Protein AF-G0P3F5-F1 (afdb_monomer_lite)

Sequence (155 aa):
MFDFDNFETVLTSEFRNFATQIARGSLENYFDDDFDQVAGYKGWLLVLLLKEDAGGAYIVPTFYRPLSSYYKILNVRILINPVNHLNPENERFKYADRFNFKMEYCIKGKKMYLSELLDEKNGWLNVRHVSEHFTNSEFLGHLGSSEIKMWAILF

Organism: Caenorhabditis brenneri (NCBI:txid135651)

Foldseek 3Di:
DPPPDPPFAKDKDKDKPCVVVCVVFKDKDAFADCSRDFSRDGQKMWMWGWDADPVGIKTKTKIDDRPDPPDAWDKKKKWKDKAFPVDRVRPPFTDIDIDTDGPPDIDITDIGHPVQCVPVVNRQWPADPPPDDDDPVCVVVDPGITIIMIMITMD

Structure (mmCIF, N/CA/C/O backbone):
data_AF-G0P3F5-F1
#
_entry.id   AF-G0P3F5-F1
#
loop_
_atom_site.group_PDB
_atom_site.id
_atom_site.type_symbol
_atom_site.label_atom_id
_atom_site.label_alt_id
_atom_site.label_comp_id
_atom_site.label_asym_id
_atom_site.label_entity_id
_atom_site.label_seq_id
_atom_site.pdbx_PDB_ins_code
_atom_site.Cartn_x
_atom_site.Cartn_y
_atom_site.Cartn_z
_atom_site.occupancy
_atom_site.B_iso_or_equiv
_atom_site.auth_seq_id
_atom_site.auth_comp_id
_atom_site.auth_asym_id
_atom_site.auth_atom_id
_atom_site.pdbx_PDB_model_num
ATOM 1 N N . MET A 1 1 ? 18.345 -0.438 -30.274 1.00 34.50 1 MET A N 1
ATOM 2 C CA . MET A 1 1 ? 17.135 0.355 -29.989 1.00 34.50 1 MET A CA 1
ATOM 3 C C . MET A 1 1 ? 16.251 -0.572 -29.184 1.00 34.50 1 MET A C 1
ATOM 5 O O . MET A 1 1 ? 15.916 -1.617 -29.717 1.00 34.50 1 MET A O 1
ATOM 9 N N . PHE A 1 2 ? 16.051 -0.318 -27.889 1.00 35.03 2 PHE A N 1
ATOM 10 C CA . PHE A 1 2 ? 15.095 -1.120 -27.123 1.00 35.03 2 PHE A CA 1
ATOM 11 C C . PHE A 1 2 ? 13.706 -0.732 -27.628 1.00 35.03 2 PHE A C 1
ATOM 13 O O . PHE A 1 2 ? 13.374 0.455 -27.592 1.00 35.03 2 PHE A O 1
ATOM 20 N N . ASP A 1 3 ? 12.971 -1.698 -28.176 1.00 31.39 3 ASP A N 1
ATOM 21 C CA . ASP A 1 3 ? 11.538 -1.558 -28.422 1.00 31.39 3 ASP A CA 1
ATOM 22 C C . ASP A 1 3 ? 10.884 -1.338 -27.059 1.00 31.39 3 ASP A C 1
ATOM 24 O O . ASP A 1 3 ? 10.780 -2.250 -26.240 1.00 31.39 3 ASP A O 1
ATOM 28 N N . PHE A 1 4 ? 10.528 -0.088 -26.774 1.00 40.50 4 PHE A N 1
ATOM 29 C CA . PHE A 1 4 ? 9.623 0.241 -25.683 1.00 40.50 4 PHE A CA 1
ATOM 30 C C . PHE A 1 4 ? 8.203 0.012 -26.198 1.00 40.50 4 PHE A C 1
ATOM 32 O O . PHE A 1 4 ? 7.439 0.962 -26.372 1.00 40.50 4 PHE A O 1
ATOM 39 N N . ASP A 1 5 ? 7.863 -1.244 -26.488 1.00 42.66 5 ASP A N 1
ATOM 40 C CA . ASP A 1 5 ? 6.460 -1.635 -26.510 1.00 42.66 5 ASP A CA 1
ATOM 41 C C . ASP A 1 5 ? 5.865 -1.245 -25.149 1.00 42.66 5 ASP A C 1
ATOM 43 O O . ASP A 1 5 ? 6.520 -1.374 -24.112 1.00 42.66 5 ASP A O 1
ATOM 47 N N . ASN A 1 6 ? 4.660 -0.675 -25.143 1.00 46.56 6 ASN A N 1
ATOM 48 C CA . ASN A 1 6 ? 3.945 -0.319 -23.916 1.00 46.56 6 ASN A CA 1
ATOM 49 C C . ASN A 1 6 ? 3.706 -1.594 -23.085 1.00 46.56 6 ASN A C 1
ATOM 51 O O . ASN A 1 6 ? 2.686 -2.262 -23.249 1.00 46.56 6 ASN A O 1
ATOM 55 N N . PHE A 1 7 ? 4.640 -1.945 -22.203 1.00 55.50 7 PHE A N 1
ATOM 56 C CA . PHE A 1 7 ? 4.475 -3.035 -21.250 1.00 55.50 7 PHE A CA 1
ATOM 57 C C . PHE A 1 7 ? 3.622 -2.533 -20.090 1.00 55.50 7 PHE A C 1
ATOM 59 O O . PHE A 1 7 ? 4.146 -2.114 -19.059 1.00 55.50 7 PHE A O 1
ATOM 66 N N . GLU A 1 8 ? 2.301 -2.563 -20.265 1.00 63.41 8 GLU A N 1
ATOM 67 C CA . GLU A 1 8 ? 1.382 -2.454 -19.136 1.00 63.41 8 GLU A CA 1
ATOM 68 C C . GLU A 1 8 ? 1.653 -3.635 -18.200 1.00 63.41 8 GLU A C 1
ATOM 70 O O . GLU A 1 8 ? 1.320 -4.782 -18.497 1.00 63.41 8 GLU A O 1
ATOM 75 N N . THR A 1 9 ? 2.324 -3.351 -17.086 1.00 71.25 9 THR A N 1
ATOM 76 C CA . THR A 1 9 ? 2.631 -4.354 -16.067 1.00 71.25 9 THR A CA 1
ATOM 77 C C . THR A 1 9 ? 1.733 -4.109 -14.876 1.00 71.25 9 THR A C 1
ATOM 79 O O . THR A 1 9 ? 1.681 -3.000 -14.340 1.00 71.25 9 THR A O 1
ATOM 82 N N . VAL A 1 10 ? 1.034 -5.155 -14.456 1.00 76.94 10 VAL A N 1
ATOM 83 C CA . VAL A 1 10 ? 0.133 -5.119 -13.313 1.00 76.94 10 VAL A CA 1
ATOM 84 C C . VAL A 1 10 ? 0.770 -5.900 -12.176 1.00 76.94 10 VAL A C 1
ATOM 86 O O . VAL A 1 10 ? 0.881 -7.118 -12.245 1.00 76.94 10 VAL A O 1
ATOM 89 N N . LEU A 1 11 ? 1.156 -5.196 -11.116 1.00 81.62 11 LEU A N 1
ATOM 90 C CA . LEU A 1 11 ? 1.700 -5.795 -9.905 1.00 81.62 11 LEU A CA 1
ATOM 91 C C . LEU A 1 11 ? 0.625 -5.860 -8.831 1.00 81.62 11 LEU A C 1
ATOM 93 O O . LEU A 1 11 ? 0.019 -4.843 -8.481 1.00 81.62 11 LEU A O 1
ATOM 97 N N . THR A 1 12 ? 0.395 -7.052 -8.288 1.00 82.06 12 THR A N 1
ATOM 98 C CA . THR A 1 12 ? -0.627 -7.279 -7.263 1.00 82.06 12 THR A CA 1
ATOM 99 C C . THR A 1 12 ? -0.008 -7.681 -5.941 1.00 82.06 12 THR A C 1
ATOM 101 O O . THR A 1 12 ? 0.774 -8.623 -5.883 1.00 82.06 12 THR A O 1
ATOM 104 N N . SER A 1 13 ? -0.413 -7.013 -4.866 1.00 84.62 13 SER A N 1
ATOM 105 C CA . SER A 1 13 ? -0.007 -7.356 -3.504 1.00 84.62 13 SER A CA 1
ATOM 106 C C . SER A 1 13 ? -1.226 -7.667 -2.650 1.00 84.62 13 SER A C 1
ATOM 108 O O . SER A 1 13 ? -2.185 -6.895 -2.647 1.00 84.62 13 SER A O 1
ATOM 110 N N . GLU A 1 14 ? -1.164 -8.753 -1.884 1.00 85.50 14 GLU A N 1
ATOM 111 C CA . GLU A 1 14 ? -2.163 -9.125 -0.880 1.00 85.50 14 GLU A CA 1
ATOM 112 C C . GLU A 1 14 ? -1.500 -9.180 0.501 1.00 85.50 14 GLU A C 1
ATOM 114 O O . GLU A 1 14 ? -0.578 -9.959 0.728 1.00 85.50 14 GLU A O 1
ATOM 119 N N . PHE A 1 15 ? -1.977 -8.361 1.439 1.00 85.00 15 PHE A N 1
ATOM 120 C CA . PHE A 1 15 ? -1.482 -8.352 2.816 1.00 85.00 15 PHE A CA 1
ATOM 121 C C . PHE A 1 15 ? -2.442 -9.124 3.713 1.00 85.00 15 PHE A C 1
ATOM 123 O O . PHE A 1 15 ? -3.473 -8.594 4.129 1.00 85.00 15 PHE A O 1
ATOM 130 N N . ARG A 1 16 ? -2.109 -10.384 4.003 1.00 83.25 16 ARG A N 1
ATOM 131 C CA . ARG A 1 16 ? -2.885 -11.243 4.912 1.00 83.25 16 ARG A CA 1
ATOM 132 C C . ARG A 1 16 ? -2.696 -10.827 6.362 1.00 83.25 16 ARG A C 1
ATOM 134 O O . ARG A 1 16 ? -1.631 -10.345 6.729 1.00 83.25 16 ARG A O 1
ATOM 141 N N . ASN A 1 17 ? -3.688 -11.075 7.215 1.00 82.50 17 ASN A N 1
ATOM 142 C CA . ASN A 1 17 ? -3.650 -10.691 8.634 1.00 82.50 17 ASN A CA 1
ATOM 143 C C . ASN A 1 17 ? -3.281 -9.208 8.817 1.00 82.50 17 ASN A C 1
ATOM 145 O O . ASN A 1 17 ? -2.538 -8.863 9.739 1.00 82.50 17 ASN A O 1
ATOM 149 N N . PHE A 1 18 ? -3.761 -8.346 7.909 1.00 85.12 18 PHE A N 1
ATOM 150 C CA . PHE A 1 18 ? -3.331 -6.952 7.797 1.00 85.12 18 PHE A CA 1
ATOM 151 C C . PHE A 1 18 ? -3.353 -6.228 9.148 1.00 85.12 18 PHE A C 1
ATOM 153 O O . PHE A 1 18 ? -2.341 -5.651 9.538 1.00 85.12 18 PHE A O 1
ATOM 160 N N . ALA A 1 19 ? -4.462 -6.332 9.889 1.00 80.94 19 ALA A N 1
ATOM 161 C CA . ALA A 1 19 ? -4.645 -5.680 11.186 1.00 80.94 19 ALA A CA 1
ATOM 162 C C . ALA A 1 19 ? -3.544 -6.042 12.200 1.00 80.94 19 ALA A C 1
ATOM 164 O O . ALA A 1 19 ? -3.011 -5.172 12.885 1.00 80.94 19 ALA A O 1
ATOM 165 N N . THR A 1 20 ? -3.161 -7.318 12.267 1.00 82.31 20 THR A N 1
ATOM 166 C CA . THR A 1 20 ? -2.111 -7.796 13.175 1.00 82.31 20 THR A CA 1
ATOM 167 C C . THR A 1 20 ? -0.721 -7.418 12.684 1.00 82.31 20 THR A C 1
ATOM 169 O O . THR A 1 20 ? 0.144 -7.067 13.486 1.00 82.31 20 THR A O 1
ATOM 172 N N . GLN A 1 21 ? -0.474 -7.509 11.376 1.00 83.94 21 GLN A N 1
ATOM 173 C CA . GLN A 1 21 ? 0.861 -7.261 10.849 1.00 83.94 21 GLN A CA 1
ATOM 174 C C . GLN A 1 21 ? 1.200 -5.764 10.830 1.00 83.94 21 GLN A C 1
ATOM 176 O O . GLN A 1 21 ? 2.317 -5.404 11.194 1.00 83.94 21 GLN A O 1
ATOM 181 N N . ILE A 1 22 ? 0.261 -4.882 10.458 1.00 87.56 22 ILE A N 1
ATOM 182 C CA . ILE A 1 22 ? 0.536 -3.439 10.345 1.00 87.56 22 ILE A CA 1
ATOM 183 C C . ILE A 1 22 ? 0.902 -2.810 11.695 1.00 87.56 22 ILE A C 1
ATOM 185 O O . ILE A 1 22 ? 1.673 -1.855 11.738 1.00 87.56 22 ILE A O 1
ATOM 189 N N . ALA A 1 23 ? 0.442 -3.400 12.804 1.00 83.88 23 ALA A N 1
ATOM 190 C CA . ALA A 1 23 ? 0.825 -3.009 14.161 1.00 83.88 23 ALA A CA 1
ATOM 191 C C . ALA A 1 23 ? 2.341 -3.129 14.433 1.00 83.88 23 ALA A C 1
ATOM 193 O O . ALA A 1 23 ? 2.838 -2.546 15.392 1.00 83.88 23 ALA A O 1
ATOM 194 N N . ARG A 1 24 ? 3.092 -3.853 13.590 1.00 84.81 24 ARG A N 1
ATOM 195 C CA . ARG A 1 24 ? 4.559 -3.966 13.664 1.00 84.81 24 ARG A CA 1
ATOM 196 C C . ARG A 1 24 ? 5.298 -2.793 13.005 1.00 84.81 24 ARG A C 1
ATOM 198 O O . ARG A 1 24 ? 6.522 -2.758 13.055 1.00 84.81 24 ARG A O 1
ATOM 205 N N . GLY A 1 25 ? 4.578 -1.838 12.412 1.00 86.94 25 GLY A N 1
ATOM 206 C CA . GLY A 1 25 ? 5.119 -0.576 11.896 1.00 86.94 25 GLY A CA 1
ATOM 207 C C . GLY A 1 25 ? 5.194 -0.486 10.370 1.00 86.94 25 GLY A C 1
ATOM 208 O O . GLY A 1 25 ? 4.926 0.575 9.808 1.00 86.94 25 GLY A O 1
ATOM 209 N N . SER A 1 26 ? 5.499 -1.576 9.670 1.00 89.94 26 SER A N 1
ATOM 210 C CA . SER A 1 26 ? 5.460 -1.608 8.205 1.00 89.94 26 SER A CA 1
ATOM 211 C C . SER A 1 26 ? 5.049 -2.973 7.671 1.00 89.94 26 SER A C 1
ATOM 213 O O . SER A 1 26 ? 5.230 -3.994 8.333 1.00 89.94 26 SER A O 1
ATOM 215 N N . LEU A 1 27 ? 4.491 -2.973 6.460 1.00 90.81 27 LEU A N 1
ATOM 216 C CA . LEU A 1 27 ? 4.307 -4.166 5.638 1.00 90.81 27 LEU A CA 1
ATOM 217 C C . LEU A 1 27 ? 4.991 -3.968 4.305 1.00 90.81 27 LEU A C 1
ATOM 219 O O . LEU A 1 27 ? 4.908 -2.888 3.729 1.00 90.81 27 LEU A O 1
ATOM 223 N N . GLU A 1 28 ? 5.632 -5.014 3.811 1.00 91.38 28 GLU A N 1
ATOM 224 C CA . GLU A 1 28 ? 6.492 -4.948 2.637 1.00 91.38 28 GLU A CA 1
ATOM 225 C C . GLU A 1 28 ? 6.154 -6.105 1.708 1.00 91.38 28 GLU A C 1
ATOM 227 O O . GLU A 1 28 ? 5.898 -7.218 2.169 1.00 91.38 28 GLU A O 1
ATOM 232 N N . ASN A 1 29 ? 6.135 -5.834 0.407 1.00 89.88 29 ASN A N 1
ATOM 233 C CA . ASN A 1 29 ? 6.052 -6.861 -0.616 1.00 89.88 29 ASN A CA 1
ATOM 234 C C . ASN A 1 29 ? 7.048 -6.564 -1.736 1.00 89.88 29 ASN A C 1
ATOM 236 O O . ASN A 1 29 ? 7.069 -5.451 -2.272 1.00 89.88 29 ASN A O 1
ATOM 240 N N . TYR A 1 30 ? 7.855 -7.569 -2.066 1.00 88.88 30 TYR A N 1
ATOM 241 C CA . TYR A 1 30 ? 8.885 -7.502 -3.094 1.00 88.88 30 TYR A CA 1
ATOM 242 C C . TYR A 1 30 ? 8.387 -8.154 -4.383 1.00 88.88 30 TYR A C 1
ATOM 244 O O . TYR A 1 30 ? 7.744 -9.199 -4.353 1.00 88.88 30 TYR A O 1
ATOM 252 N N . PHE A 1 31 ? 8.713 -7.521 -5.502 1.00 86.25 31 PHE A N 1
ATOM 253 C CA . PHE A 1 31 ? 8.362 -7.905 -6.863 1.00 86.25 31 PHE A CA 1
ATOM 254 C C . PHE A 1 31 ? 9.664 -8.179 -7.624 1.00 86.25 31 PHE A C 1
ATOM 256 O O . PHE A 1 31 ? 10.203 -7.321 -8.341 1.00 86.25 31 PHE A O 1
ATOM 263 N N . ASP A 1 32 ? 10.206 -9.370 -7.379 1.00 84.75 32 ASP A N 1
ATOM 264 C CA . ASP A 1 32 ? 11.540 -9.785 -7.830 1.00 84.75 32 ASP A CA 1
ATOM 265 C C . ASP A 1 32 ? 11.495 -10.877 -8.910 1.00 84.75 32 ASP A C 1
ATOM 267 O O . ASP A 1 32 ? 12.533 -11.215 -9.489 1.00 84.75 32 ASP A O 1
ATOM 271 N N . ASP A 1 33 ? 10.302 -11.392 -9.212 1.00 81.31 33 ASP A N 1
ATOM 272 C CA . ASP A 1 33 ? 10.092 -12.422 -10.220 1.00 81.31 33 ASP A CA 1
ATOM 273 C C . ASP A 1 33 ? 10.134 -11.851 -11.640 1.00 81.31 33 ASP A C 1
ATOM 275 O O . ASP A 1 33 ? 9.825 -10.685 -11.899 1.00 81.31 33 ASP A O 1
ATOM 279 N N . ASP A 1 34 ? 10.494 -12.700 -12.605 1.00 73.75 34 ASP A N 1
ATOM 280 C CA . ASP A 1 34 ? 10.609 -12.282 -14.004 1.00 73.75 34 ASP A CA 1
ATOM 281 C C . ASP A 1 34 ? 9.248 -11.885 -14.619 1.00 73.75 34 ASP A C 1
ATOM 283 O O . ASP A 1 34 ? 9.225 -11.162 -15.615 1.00 73.75 34 ASP A O 1
ATOM 287 N N . PHE A 1 35 ? 8.127 -12.307 -14.024 1.00 75.00 35 PHE A N 1
ATOM 288 C CA . PHE A 1 35 ? 6.771 -11.906 -14.424 1.00 75.00 35 PHE A CA 1
ATOM 289 C C . PHE A 1 35 ? 6.329 -10.562 -13.824 1.00 75.00 35 PHE A C 1
ATOM 291 O O . PHE A 1 35 ? 5.416 -9.936 -14.354 1.00 75.00 35 PHE A O 1
ATOM 298 N N . ASP A 1 36 ? 7.011 -10.092 -12.779 1.00 73.19 36 ASP A N 1
ATOM 299 C CA . ASP A 1 36 ? 6.711 -8.846 -12.066 1.00 73.19 36 ASP A CA 1
ATOM 300 C C . ASP A 1 36 ? 7.586 -7.675 -12.551 1.00 73.19 36 ASP A C 1
ATOM 302 O O . ASP A 1 36 ? 7.819 -6.675 -11.860 1.00 73.19 36 ASP A O 1
ATOM 306 N N . GLN A 1 37 ? 8.125 -7.802 -13.762 1.00 74.94 37 GLN A N 1
ATOM 307 C CA . GLN A 1 37 ? 9.030 -6.815 -14.320 1.00 74.94 37 GLN A CA 1
ATOM 308 C C . GLN A 1 37 ? 8.281 -5.615 -14.876 1.00 74.94 37 GLN A C 1
ATOM 310 O O . GLN A 1 37 ? 7.517 -5.731 -15.825 1.00 74.94 37 GLN A O 1
ATOM 315 N N . VAL A 1 38 ? 8.609 -4.429 -14.379 1.00 74.00 38 VAL A N 1
ATOM 316 C CA . VAL A 1 38 ? 8.083 -3.166 -14.903 1.00 74.00 38 VAL A CA 1
ATOM 317 C C . VAL A 1 38 ? 9.137 -2.532 -15.787 1.00 74.00 38 VAL A C 1
ATOM 319 O O . VAL A 1 38 ? 10.259 -2.289 -15.336 1.00 74.00 38 VAL A O 1
ATOM 322 N N . ALA A 1 39 ? 8.778 -2.258 -17.042 1.00 71.62 39 ALA A N 1
ATOM 323 C CA . ALA A 1 39 ? 9.703 -1.759 -18.061 1.00 71.62 39 ALA A CA 1
ATOM 324 C C . ALA A 1 39 ? 10.971 -2.636 -18.208 1.00 71.62 39 ALA A C 1
ATOM 326 O O . ALA A 1 39 ? 12.060 -2.122 -18.459 1.00 71.62 39 ALA A O 1
ATOM 327 N N . GLY A 1 40 ? 10.835 -3.957 -18.022 1.00 73.44 40 GLY A N 1
ATOM 328 C CA . GLY A 1 40 ? 11.951 -4.912 -18.083 1.00 73.44 40 GLY A CA 1
ATOM 329 C C . GLY A 1 40 ? 12.861 -4.913 -16.849 1.00 73.44 40 GLY A C 1
ATOM 330 O O . GLY A 1 40 ? 14.000 -5.375 -16.921 1.00 73.44 40 GLY A O 1
ATOM 331 N N . TYR A 1 41 ? 12.391 -4.368 -15.722 1.00 76.44 41 TYR A N 1
ATOM 332 C CA . TYR A 1 41 ? 13.135 -4.337 -14.465 1.00 76.44 41 TYR A CA 1
ATOM 333 C C . TYR A 1 41 ? 12.383 -5.065 -13.356 1.00 76.44 41 TYR A C 1
ATOM 335 O O . TYR A 1 41 ? 11.227 -4.7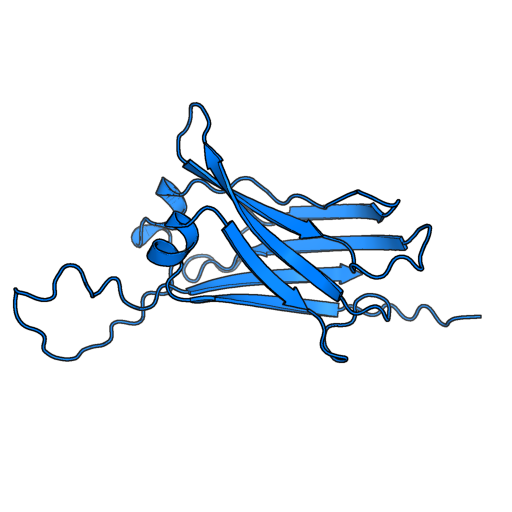50 -13.089 1.00 76.44 41 TYR A O 1
ATOM 343 N N . LYS A 1 42 ? 13.078 -5.971 -12.665 1.00 80.69 42 LYS A N 1
ATOM 344 C CA . LYS A 1 42 ? 12.67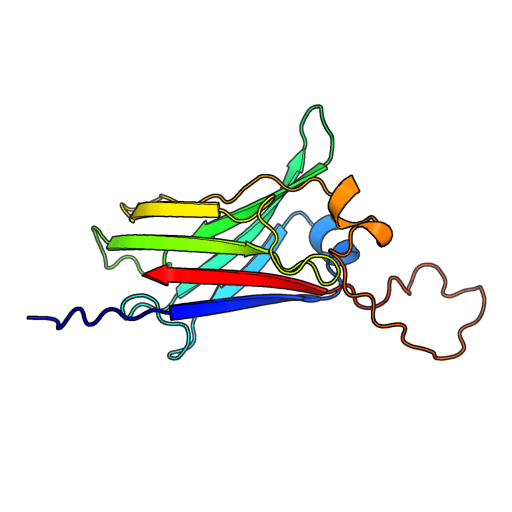6 -6.588 -11.389 1.00 80.69 42 LYS A CA 1
ATOM 345 C C . LYS A 1 42 ? 13.303 -5.865 -10.201 1.00 80.69 42 LYS A C 1
ATOM 347 O O . LYS A 1 42 ? 14.249 -5.096 -10.395 1.00 80.69 42 LYS A O 1
ATOM 352 N N . GLY A 1 43 ? 12.837 -6.139 -8.986 1.00 81.94 43 GLY A N 1
ATOM 353 C CA . GLY A 1 43 ? 13.380 -5.529 -7.769 1.00 81.94 43 GLY A CA 1
ATOM 354 C C . GLY A 1 43 ? 12.419 -4.580 -7.060 1.00 81.94 43 GLY A C 1
ATOM 355 O O . GLY A 1 43 ? 12.858 -3.863 -6.159 1.00 81.94 43 GLY A O 1
ATOM 356 N N . TRP A 1 44 ? 11.179 -4.440 -7.541 1.00 82.94 44 TRP A N 1
ATOM 357 C CA . TRP A 1 44 ? 10.278 -3.390 -7.068 1.00 82.94 44 TRP A CA 1
ATOM 358 C C . TRP A 1 44 ? 9.752 -3.713 -5.679 1.00 82.94 44 TRP A C 1
ATOM 360 O O . TRP A 1 44 ? 9.544 -4.868 -5.331 1.00 82.94 44 TRP A O 1
ATOM 370 N N . LEU A 1 45 ? 9.514 -2.679 -4.880 1.00 87.94 45 LEU A N 1
ATOM 371 C CA . LEU A 1 45 ? 9.112 -2.853 -3.491 1.00 87.94 45 LEU A CA 1
ATOM 372 C C . LEU A 1 45 ? 7.909 -1.967 -3.184 1.00 87.94 45 LEU A C 1
ATOM 374 O O . LEU A 1 45 ? 7.974 -0.744 -3.310 1.00 87.94 45 LEU A O 1
ATOM 378 N N . LEU A 1 46 ? 6.817 -2.582 -2.740 1.00 89.00 46 LEU A N 1
ATOM 379 C CA . LEU A 1 46 ? 5.664 -1.884 -2.188 1.00 89.00 46 LEU A CA 1
ATOM 380 C C . LEU A 1 46 ? 5.697 -1.966 -0.666 1.00 89.00 46 LEU A C 1
ATOM 382 O O . LEU A 1 46 ? 5.671 -3.052 -0.097 1.00 89.00 46 LEU A O 1
ATOM 386 N N . VAL A 1 47 ? 5.692 -0.807 -0.015 1.00 91.56 47 VAL A N 1
ATOM 387 C CA . VAL A 1 47 ? 5.671 -0.691 1.442 1.00 91.56 47 VAL A CA 1
ATOM 388 C C . VAL A 1 47 ? 4.414 0.032 1.899 1.00 91.56 47 VAL A C 1
ATOM 390 O O . VAL A 1 47 ? 4.101 1.125 1.428 1.00 91.56 47 VAL A O 1
ATOM 393 N N . LEU A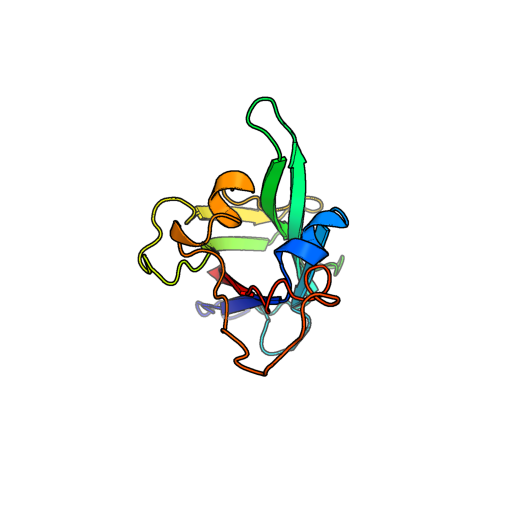 1 48 ? 3.717 -0.538 2.873 1.00 92.62 48 LEU A N 1
ATOM 394 C CA . LEU A 1 48 ? 2.736 0.156 3.694 1.00 92.62 48 LEU A CA 1
ATOM 395 C C . LEU A 1 48 ? 3.417 0.595 4.987 1.00 92.62 48 LEU A C 1
ATOM 397 O O . LEU A 1 48 ? 3.679 -0.224 5.861 1.00 92.62 48 LEU A O 1
ATOM 401 N N . LEU A 1 49 ? 3.713 1.888 5.109 1.00 91.12 49 LEU A N 1
ATOM 402 C CA . LEU A 1 49 ? 4.302 2.455 6.324 1.00 91.12 49 LEU A CA 1
ATOM 403 C C . LEU A 1 49 ? 3.203 2.948 7.265 1.00 91.12 49 LEU A C 1
ATOM 405 O O . LEU A 1 49 ? 2.443 3.837 6.870 1.00 91.12 49 LEU A O 1
ATOM 409 N N . LEU A 1 50 ? 3.165 2.430 8.495 1.00 92.88 50 LEU A N 1
ATOM 410 C CA . LEU A 1 50 ? 2.344 2.976 9.572 1.00 92.88 50 LEU A CA 1
ATOM 411 C C . LEU A 1 50 ? 2.925 4.313 10.032 1.00 92.88 50 LEU A C 1
ATOM 413 O O . LEU A 1 50 ? 4.121 4.442 10.298 1.00 92.88 50 LEU A O 1
ATOM 417 N N . LYS A 1 51 ? 2.070 5.326 10.102 1.00 94.56 51 LYS A N 1
ATOM 418 C CA . LYS A 1 51 ? 2.404 6.681 10.539 1.00 94.56 51 LYS A CA 1
ATOM 419 C C . LYS A 1 51 ? 1.261 7.246 11.363 1.00 94.56 51 LYS A C 1
ATOM 421 O O . LYS A 1 51 ? 0.148 6.731 11.322 1.00 94.56 51 LYS A O 1
ATOM 426 N N . GLU A 1 52 ? 1.529 8.342 12.056 1.00 95.62 52 GLU A N 1
ATOM 427 C CA . GLU A 1 52 ? 0.538 9.047 12.863 1.00 95.62 52 GLU A CA 1
ATOM 428 C C . GLU A 1 52 ? 0.549 10.542 12.543 1.00 95.62 52 GLU A C 1
ATOM 430 O O . GLU A 1 52 ? 1.575 11.117 12.167 1.00 95.62 52 GLU A O 1
ATOM 435 N N . ASP A 1 53 ? -0.621 11.165 12.636 1.00 95.69 53 ASP A N 1
ATOM 436 C CA . ASP A 1 53 ? -0.795 12.614 12.647 1.00 95.69 53 ASP A CA 1
ATOM 437 C C . ASP A 1 53 ? -1.966 13.005 13.563 1.00 95.69 53 ASP A C 1
ATOM 439 O O . ASP A 1 53 ? -2.500 12.175 14.296 1.00 95.69 53 ASP A O 1
ATOM 443 N N . ALA A 1 54 ? -2.382 14.274 13.526 1.00 94.38 54 ALA A N 1
ATOM 444 C CA . ALA A 1 54 ? -3.489 14.775 14.343 1.00 94.38 54 ALA A CA 1
ATOM 445 C C . ALA A 1 54 ? -4.842 14.070 14.088 1.00 94.38 54 ALA A C 1
ATOM 447 O O . ALA A 1 54 ? -5.725 14.142 14.936 1.00 94.38 54 ALA A O 1
ATOM 448 N N . GLY A 1 55 ? -5.018 13.406 12.940 1.00 91.19 55 GLY A N 1
ATOM 449 C CA . GLY A 1 55 ? -6.201 12.612 12.597 1.00 91.19 55 GLY A CA 1
ATOM 450 C C . GLY A 1 55 ? -6.114 11.140 13.018 1.00 91.19 55 GLY A C 1
ATOM 451 O O . GLY A 1 55 ? -7.079 10.404 12.825 1.00 91.19 55 GLY A O 1
ATOM 452 N N . GLY A 1 56 ? -4.986 10.708 13.590 1.00 94.19 56 GLY A N 1
ATOM 453 C CA . GLY A 1 56 ? -4.751 9.348 14.072 1.00 94.19 56 GLY A CA 1
ATOM 454 C C . GLY A 1 56 ? -3.767 8.550 13.214 1.00 94.19 56 GLY A C 1
ATOM 455 O O . GLY A 1 56 ? -3.020 9.097 12.400 1.00 94.19 56 GLY A O 1
ATOM 456 N N . ALA A 1 57 ? -3.755 7.232 13.420 1.00 95.25 57 ALA A N 1
ATOM 457 C CA . ALA A 1 57 ? -2.874 6.315 12.708 1.00 95.25 57 ALA A CA 1
ATOM 458 C C . ALA A 1 57 ? -3.346 6.069 11.265 1.00 95.25 57 ALA A C 1
ATOM 460 O O . ALA A 1 57 ? -4.535 5.868 11.000 1.00 95.25 57 ALA A O 1
ATOM 461 N N . TYR A 1 58 ? -2.411 6.058 10.320 1.00 94.94 58 TYR A N 1
ATOM 462 C CA . TYR A 1 58 ? -2.674 5.873 8.897 1.00 94.94 58 TYR A CA 1
ATOM 463 C C . TYR A 1 58 ? -1.545 5.117 8.200 1.00 94.94 58 TYR A C 1
ATOM 465 O O . TYR A 1 58 ? -0.417 5.051 8.687 1.00 94.94 58 TYR A O 1
ATOM 473 N N . ILE A 1 59 ? -1.845 4.599 7.011 1.00 94.56 59 ILE A N 1
ATOM 474 C CA . ILE A 1 59 ? -0.857 4.057 6.082 1.00 94.56 59 ILE A CA 1
ATOM 475 C C . ILE A 1 59 ? -0.736 4.932 4.836 1.00 94.56 59 ILE A C 1
ATOM 477 O O . ILE A 1 59 ? -1.672 5.632 4.438 1.00 94.56 59 ILE A O 1
ATOM 481 N N . VAL A 1 60 ? 0.436 4.882 4.209 1.00 91.69 60 VAL A N 1
ATOM 482 C CA . VAL A 1 60 ? 0.668 5.432 2.869 1.00 91.69 60 VAL A CA 1
ATOM 483 C C . VAL A 1 60 ? 1.331 4.347 2.031 1.00 91.69 60 VAL A C 1
ATOM 485 O O . VAL A 1 60 ? 2.491 4.019 2.311 1.00 91.69 60 VAL A O 1
ATOM 488 N N . PRO A 1 61 ? 0.642 3.802 1.012 1.00 90.69 61 PRO A N 1
ATOM 489 C CA . PRO A 1 61 ? 1.276 2.917 0.050 1.00 90.69 61 PRO A CA 1
ATOM 490 C C . PRO A 1 61 ? 2.452 3.635 -0.598 1.00 90.69 61 PRO A C 1
ATOM 492 O O . PRO A 1 61 ? 2.295 4.727 -1.140 1.00 90.69 61 PRO A O 1
ATOM 495 N N . THR A 1 62 ? 3.641 3.062 -0.488 1.00 88.31 62 THR A N 1
ATOM 496 C CA . THR A 1 62 ? 4.878 3.662 -0.973 1.00 88.31 62 THR A CA 1
ATOM 497 C C . THR A 1 62 ? 5.576 2.676 -1.893 1.00 88.31 62 THR A C 1
ATOM 499 O O . THR A 1 62 ? 5.965 1.596 -1.462 1.00 88.31 62 THR A O 1
ATOM 502 N N . PHE A 1 63 ? 5.717 3.040 -3.161 1.00 85.88 63 PHE A N 1
ATOM 503 C CA . PHE A 1 63 ? 6.353 2.222 -4.180 1.00 85.88 63 PHE A CA 1
ATOM 504 C C . PHE A 1 63 ? 7.795 2.687 -4.385 1.00 85.88 63 PHE A C 1
ATOM 506 O O . PHE A 1 63 ? 8.058 3.843 -4.739 1.00 85.88 63 PHE A O 1
ATOM 513 N N . TYR A 1 64 ? 8.735 1.794 -4.126 1.00 82.75 64 TYR A N 1
ATOM 514 C CA . TYR A 1 64 ? 10.161 2.020 -4.270 1.00 82.75 64 TYR A CA 1
ATOM 515 C C . TYR A 1 64 ? 10.658 1.411 -5.575 1.00 82.75 64 TYR A C 1
ATOM 517 O O . TYR A 1 64 ? 10.211 0.346 -6.003 1.00 82.75 64 TYR A O 1
ATOM 525 N N . ARG A 1 65 ? 11.605 2.117 -6.196 1.00 73.75 65 ARG A N 1
ATOM 526 C CA . ARG A 1 65 ? 12.308 1.666 -7.399 1.00 73.75 65 ARG A CA 1
ATOM 527 C C . ARG A 1 65 ? 13.035 0.339 -7.151 1.00 73.75 65 ARG A C 1
ATOM 529 O O . ARG A 1 65 ? 13.386 0.063 -6.001 1.00 73.75 65 ARG A O 1
ATOM 536 N N . PRO A 1 66 ? 13.395 -0.394 -8.216 1.00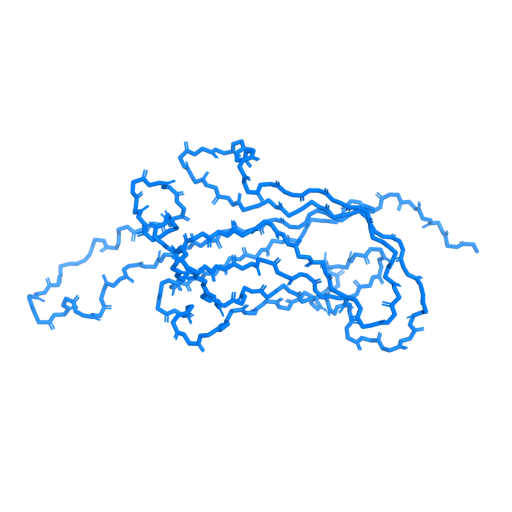 71.19 66 PRO A N 1
ATOM 537 C CA . PRO A 1 66 ? 14.197 -1.586 -8.068 1.00 71.19 66 PRO A CA 1
ATOM 538 C C . PRO A 1 66 ? 15.544 -1.272 -7.417 1.00 71.19 66 PRO A C 1
ATOM 540 O O . PRO A 1 66 ? 16.233 -0.328 -7.818 1.00 71.19 66 PRO A O 1
ATOM 543 N N . LEU A 1 67 ? 15.909 -2.059 -6.396 1.00 66.25 67 LEU A N 1
ATOM 544 C CA . LEU A 1 67 ? 17.114 -1.863 -5.566 1.00 66.25 67 LEU A CA 1
ATOM 545 C C . LEU A 1 67 ? 18.430 -1.930 -6.362 1.00 66.25 67 LEU A C 1
ATOM 547 O O . LEU A 1 67 ? 19.480 -1.494 -5.891 1.00 66.25 67 LEU A O 1
ATOM 551 N N . SER A 1 68 ? 18.369 -2.419 -7.598 1.00 61.41 68 SER A N 1
ATOM 552 C CA . SER A 1 68 ? 19.470 -2.427 -8.554 1.00 61.41 68 SER A CA 1
ATOM 553 C C . SER A 1 68 ? 19.977 -0.999 -8.857 1.00 61.41 68 SER A C 1
ATOM 555 O O . SER A 1 68 ? 19.257 -0.101 -9.305 1.00 61.41 68 SER A O 1
ATOM 557 N N . SER A 1 69 ? 21.263 -0.768 -8.582 1.00 55.56 69 SER A N 1
ATOM 558 C CA . SER A 1 69 ? 21.984 0.513 -8.681 1.00 55.56 69 SER A CA 1
ATOM 559 C C . SER A 1 69 ? 22.370 0.921 -10.111 1.00 55.56 69 SER A C 1
ATOM 561 O O . SER A 1 69 ? 23.052 1.927 -10.305 1.00 55.56 69 SER A O 1
ATOM 563 N N . TYR A 1 70 ? 21.927 0.174 -11.125 1.00 58.16 70 TYR A N 1
ATOM 564 C CA . TYR A 1 70 ? 22.444 0.297 -12.490 1.00 58.16 70 TYR A CA 1
ATOM 565 C C . TYR A 1 70 ? 21.813 1.412 -13.336 1.00 58.16 70 TYR A C 1
ATOM 567 O O . TYR A 1 70 ? 22.353 1.749 -14.390 1.00 58.16 70 TYR A O 1
ATOM 575 N N . TYR A 1 71 ? 20.712 2.030 -12.898 1.00 58.06 71 TYR A N 1
ATOM 576 C CA . TYR A 1 71 ? 19.913 2.893 -13.775 1.00 58.06 71 TYR A CA 1
ATOM 577 C C . TYR A 1 71 ? 19.824 4.328 -13.267 1.00 58.06 71 TYR A C 1
ATOM 579 O O . TYR A 1 71 ? 19.507 4.589 -12.108 1.00 58.06 71 TYR A O 1
ATOM 587 N N . LYS A 1 72 ? 20.130 5.277 -14.161 1.00 58.44 72 LYS A N 1
ATOM 588 C CA . LYS A 1 72 ? 20.210 6.703 -13.822 1.00 58.44 72 LYS A CA 1
ATOM 589 C C . LYS A 1 72 ? 18.867 7.424 -13.930 1.00 58.44 72 LYS A C 1
ATOM 591 O O . LYS A 1 72 ? 18.655 8.360 -13.165 1.00 58.44 72 LYS A O 1
ATOM 596 N N . ILE A 1 73 ? 17.998 7.031 -14.868 1.00 67.75 73 ILE A N 1
ATOM 597 C CA . ILE A 1 73 ? 16.695 7.673 -15.100 1.00 67.75 73 ILE A CA 1
ATOM 598 C C . ILE A 1 73 ? 15.705 6.649 -15.667 1.00 67.75 73 ILE A C 1
ATOM 600 O O . ILE A 1 73 ? 15.975 6.066 -16.714 1.00 67.75 73 ILE A O 1
ATOM 604 N N . LEU A 1 74 ? 14.550 6.487 -15.021 1.00 71.12 74 LEU A N 1
ATOM 605 C CA . LEU A 1 74 ? 13.411 5.722 -15.537 1.00 71.12 74 LEU A CA 1
ATOM 606 C C . LEU A 1 74 ? 12.160 6.611 -15.512 1.00 71.12 74 LEU A C 1
ATOM 608 O O . LEU A 1 74 ? 11.901 7.277 -14.514 1.00 71.12 74 LEU A O 1
ATOM 612 N N . ASN A 1 75 ? 11.389 6.645 -16.598 1.00 73.50 75 ASN A N 1
ATOM 613 C CA . ASN A 1 75 ? 10.086 7.310 -16.608 1.00 73.50 75 ASN A CA 1
ATOM 614 C C . ASN A 1 75 ? 9.001 6.241 -16.530 1.00 73.50 75 ASN A C 1
ATOM 616 O O . ASN A 1 75 ? 8.905 5.443 -17.453 1.00 73.50 75 ASN A O 1
ATOM 620 N N . VAL A 1 76 ? 8.195 6.258 -15.472 1.00 73.25 76 VAL A N 1
ATOM 621 C CA . VAL A 1 76 ? 7.018 5.389 -15.340 1.00 73.25 76 VAL A CA 1
ATOM 622 C C . VAL A 1 76 ? 5.799 6.220 -14.987 1.00 73.25 76 VAL A C 1
ATOM 624 O O . VAL A 1 76 ? 5.889 7.238 -14.294 1.00 73.25 76 VAL A O 1
ATOM 627 N N . ARG A 1 77 ? 4.639 5.786 -15.446 1.00 73.19 77 ARG A N 1
ATOM 628 C CA . ARG A 1 77 ? 3.345 6.165 -14.894 1.00 73.19 77 ARG A CA 1
ATOM 629 C C . ARG A 1 77 ? 2.912 5.051 -13.977 1.00 73.19 77 ARG A C 1
ATOM 631 O O . ARG A 1 77 ? 2.983 3.900 -14.368 1.00 73.19 77 ARG A O 1
ATOM 638 N N . ILE A 1 78 ? 2.466 5.391 -12.782 1.00 74.81 78 ILE A N 1
ATOM 639 C CA . ILE A 1 78 ? 1.945 4.423 -11.825 1.00 74.81 78 ILE A CA 1
ATOM 640 C C . ILE A 1 78 ? 0.473 4.710 -11.566 1.00 74.81 78 ILE A C 1
ATOM 642 O O . ILE A 1 78 ? 0.065 5.868 -11.480 1.00 74.81 78 ILE A O 1
ATOM 646 N N . LEU A 1 79 ? -0.312 3.658 -11.401 1.00 81.38 79 LEU A N 1
ATOM 647 C CA . LEU A 1 79 ? -1.645 3.696 -10.829 1.00 81.38 79 LEU A CA 1
ATOM 648 C C . LEU A 1 79 ? -1.647 2.794 -9.600 1.00 81.38 79 LEU A C 1
ATOM 650 O O . LEU A 1 79 ? -1.621 1.578 -9.744 1.00 81.38 79 LEU A O 1
ATOM 654 N N . ILE A 1 80 ? -1.697 3.379 -8.407 1.00 83.06 80 ILE A N 1
ATOM 655 C CA . ILE A 1 80 ? -1.923 2.650 -7.159 1.00 83.06 80 ILE A CA 1
ATOM 656 C C . ILE A 1 80 ? -3.429 2.601 -6.924 1.00 83.06 80 ILE A C 1
ATOM 658 O O . ILE A 1 80 ? -4.068 3.640 -6.739 1.00 83.06 80 ILE A O 1
ATOM 662 N N . ASN A 1 81 ? -3.991 1.397 -6.914 1.00 84.94 81 ASN A N 1
ATOM 663 C CA . ASN A 1 81 ? -5.409 1.166 -6.688 1.00 84.94 81 ASN A CA 1
ATOM 664 C C . ASN A 1 81 ? -5.624 0.131 -5.572 1.00 84.94 81 ASN A C 1
ATOM 666 O O . ASN A 1 81 ? -5.516 -1.075 -5.819 1.00 84.94 81 ASN A O 1
ATOM 670 N N . PRO A 1 82 ? -5.911 0.568 -4.334 1.00 85.31 82 PRO A N 1
ATOM 671 C CA . PRO A 1 82 ? -6.374 -0.340 -3.292 1.00 85.31 82 PRO A CA 1
ATOM 672 C C . PRO A 1 82 ? -7.715 -0.977 -3.672 1.00 85.31 82 PRO A C 1
ATOM 674 O O . PRO A 1 82 ? -8.555 -0.338 -4.294 1.00 85.31 82 PRO A O 1
ATOM 677 N N . VAL A 1 83 ? -7.947 -2.229 -3.298 1.00 85.25 83 VAL A N 1
ATOM 678 C CA . VAL A 1 83 ? -9.215 -2.912 -3.574 1.00 85.25 83 VAL A CA 1
ATOM 679 C C . VAL A 1 83 ? -10.140 -2.759 -2.385 1.00 85.25 83 VAL A C 1
ATOM 681 O O . VAL A 1 83 ? -9.777 -3.102 -1.263 1.00 85.25 83 VAL A O 1
ATOM 684 N N . ASN A 1 84 ? -11.358 -2.311 -2.658 1.00 86.00 84 ASN A N 1
ATOM 685 C CA . ASN A 1 84 ? -12.472 -2.375 -1.729 1.00 86.00 84 ASN A CA 1
ATOM 686 C C . ASN A 1 84 ? -13.488 -3.382 -2.270 1.00 86.00 84 ASN A C 1
ATOM 688 O O . ASN A 1 84 ? -13.941 -3.239 -3.406 1.00 86.00 84 ASN A O 1
ATOM 692 N N . HIS A 1 85 ? -13.842 -4.401 -1.490 1.00 84.25 85 HIS A N 1
ATOM 693 C CA . HIS A 1 85 ? -14.741 -5.450 -1.978 1.00 84.25 85 HIS A CA 1
ATOM 694 C C . HIS A 1 85 ? -16.216 -5.017 -2.003 1.00 84.25 85 HIS A C 1
ATOM 696 O O . HIS A 1 85 ? -17.012 -5.644 -2.698 1.00 84.25 85 HIS A O 1
ATOM 702 N N . LEU A 1 86 ? -16.579 -3.946 -1.286 1.00 85.12 86 LEU A N 1
ATOM 703 C CA . LEU A 1 86 ? -17.921 -3.354 -1.313 1.00 85.12 86 LEU A CA 1
ATOM 704 C C . LEU A 1 86 ? -18.050 -2.237 -2.360 1.00 85.12 86 LEU A C 1
ATOM 706 O O . LEU A 1 86 ? -19.146 -1.993 -2.857 1.00 85.12 86 LEU A O 1
ATOM 710 N N . ASN A 1 87 ? -16.947 -1.569 -2.714 1.00 83.81 87 ASN A N 1
ATOM 711 C CA . ASN A 1 87 ? -16.910 -0.510 -3.725 1.00 83.81 87 ASN A CA 1
ATOM 712 C C . ASN A 1 87 ? -15.725 -0.679 -4.702 1.00 83.81 87 ASN A C 1
ATOM 714 O O . ASN A 1 87 ? -14.684 -0.035 -4.529 1.00 83.81 87 ASN A O 1
ATOM 718 N N . PRO A 1 88 ? -15.881 -1.503 -5.753 1.00 77.19 88 PRO A N 1
ATOM 719 C CA . PRO A 1 88 ? -14.796 -1.832 -6.677 1.00 77.19 88 PRO A CA 1
ATOM 720 C C . PRO A 1 88 ? -14.207 -0.643 -7.453 1.00 77.19 88 PRO A C 1
ATOM 722 O O . PRO A 1 88 ? -13.058 -0.722 -7.881 1.00 77.19 88 PRO A O 1
ATOM 725 N N . GLU A 1 89 ? -14.956 0.452 -7.642 1.00 75.75 89 GLU A N 1
ATOM 726 C CA . GLU A 1 89 ? -14.480 1.608 -8.420 1.00 75.75 89 GLU A CA 1
ATOM 727 C C . GLU A 1 89 ? -13.418 2.437 -7.675 1.00 75.75 89 GLU A C 1
ATOM 729 O O . GLU A 1 89 ? -12.580 3.071 -8.311 1.00 75.75 89 GLU A O 1
ATOM 734 N N . ASN A 1 90 ? -13.431 2.411 -6.334 1.00 75.88 90 ASN A N 1
ATOM 735 C CA . ASN A 1 90 ? -12.481 3.061 -5.416 1.00 75.88 90 ASN A CA 1
ATOM 736 C C . ASN A 1 90 ? -11.809 4.365 -5.919 1.00 75.88 90 ASN A C 1
ATOM 738 O O . ASN A 1 90 ? -10.588 4.512 -5.910 1.00 75.88 90 ASN A O 1
ATOM 742 N N . GLU A 1 91 ? -12.582 5.389 -6.266 1.00 81.75 91 GLU A N 1
ATOM 743 C CA . GLU A 1 91 ? -11.992 6.676 -6.676 1.00 81.75 91 GLU A CA 1
ATOM 744 C C . GLU A 1 91 ? -11.314 7.433 -5.508 1.00 81.75 91 GLU A C 1
ATOM 746 O O . GLU A 1 91 ? -10.455 8.302 -5.704 1.00 81.75 91 GLU A O 1
ATOM 751 N N . ARG A 1 92 ? -11.641 7.074 -4.256 1.00 81.06 92 ARG A N 1
ATOM 752 C CA . ARG A 1 92 ? -11.125 7.740 -3.051 1.00 81.06 92 ARG A CA 1
ATOM 753 C C . ARG A 1 92 ? -9.618 7.564 -2.906 1.00 81.06 92 ARG A C 1
ATOM 755 O O . ARG A 1 92 ? -8.906 8.568 -2.826 1.00 81.06 92 ARG A O 1
ATOM 762 N N . PHE A 1 93 ? -9.129 6.324 -2.881 1.00 83.44 93 PHE A N 1
ATOM 763 C CA . PHE A 1 93 ? -7.709 6.032 -2.641 1.00 83.44 93 PHE A CA 1
ATOM 764 C C . PHE A 1 93 ? -6.915 5.687 -3.895 1.00 83.44 93 PHE A C 1
ATOM 766 O O . PHE A 1 93 ? -5.686 5.637 -3.831 1.00 83.44 93 PHE A O 1
ATOM 773 N N . LYS A 1 94 ? -7.588 5.548 -5.039 1.00 81.44 94 LYS A N 1
ATOM 774 C CA . LYS A 1 94 ? -6.940 5.478 -6.343 1.00 81.44 94 LYS A CA 1
ATOM 775 C C . LYS A 1 94 ? -6.057 6.698 -6.575 1.00 81.44 94 LYS A C 1
ATOM 777 O O . LYS A 1 94 ? -6.459 7.845 -6.340 1.00 81.44 94 LYS A O 1
ATOM 782 N N . TYR A 1 95 ? -4.832 6.442 -7.002 1.00 81.00 95 TYR A N 1
ATOM 783 C CA . TYR A 1 95 ? -3.812 7.454 -7.221 1.00 81.00 95 TYR A CA 1
ATOM 784 C C . TYR A 1 95 ? -3.038 7.131 -8.488 1.00 81.00 95 TYR A C 1
ATOM 786 O O . TYR A 1 95 ? -2.487 6.041 -8.606 1.00 81.00 95 TYR A O 1
ATOM 794 N N . ALA A 1 96 ? -2.994 8.085 -9.411 1.00 76.12 96 ALA A N 1
ATOM 795 C CA . ALA A 1 96 ? -2.235 7.978 -10.643 1.00 76.12 96 ALA A CA 1
ATOM 796 C C . ALA A 1 96 ? -1.269 9.150 -10.743 1.00 76.12 96 ALA A C 1
ATOM 798 O O . ALA A 1 96 ? -1.681 10.292 -10.534 1.00 76.12 96 ALA A O 1
ATOM 799 N N . ASP A 1 97 ? -0.012 8.881 -11.077 1.00 73.69 97 ASP A N 1
ATOM 800 C CA . ASP A 1 97 ? 0.977 9.938 -11.263 1.00 73.69 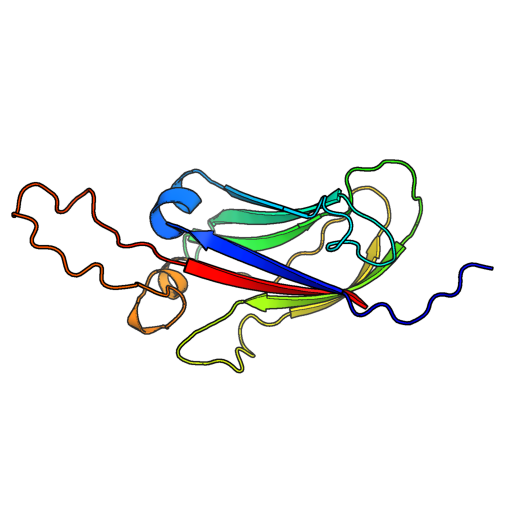97 ASP A CA 1
ATOM 801 C C . ASP A 1 97 ? 2.132 9.463 -12.164 1.00 73.69 97 ASP A C 1
ATOM 803 O O . ASP A 1 97 ? 2.343 8.264 -12.372 1.00 73.69 97 ASP A O 1
ATOM 807 N N . ARG A 1 98 ? 2.844 10.416 -12.767 1.00 69.06 98 ARG A N 1
ATOM 808 C CA . ARG A 1 98 ? 3.969 10.182 -13.671 1.00 69.06 98 ARG A CA 1
ATOM 809 C C . ARG A 1 98 ? 5.256 10.599 -12.987 1.00 69.06 98 ARG A C 1
ATOM 811 O O . ARG A 1 98 ? 5.457 11.768 -12.675 1.00 69.06 98 ARG A O 1
ATOM 818 N N . PHE A 1 99 ? 6.185 9.663 -12.879 1.00 69.06 99 PHE A N 1
ATOM 819 C CA . PHE A 1 99 ? 7.445 9.889 -12.197 1.00 69.06 99 PHE A CA 1
ATOM 820 C C . PHE A 1 99 ? 8.634 9.708 -13.118 1.00 69.06 99 PHE A C 1
ATOM 822 O O . PHE A 1 99 ? 8.729 8.755 -13.890 1.00 69.06 99 PHE A O 1
ATOM 829 N N . ASN A 1 100 ? 9.577 10.632 -12.971 1.00 69.06 100 ASN A N 1
ATOM 830 C CA . ASN A 1 100 ? 10.940 10.465 -13.428 1.00 69.06 100 ASN A CA 1
ATOM 831 C C . ASN A 1 100 ? 11.756 9.974 -12.226 1.00 69.06 100 ASN A C 1
ATOM 833 O O . ASN A 1 100 ? 12.127 10.762 -11.354 1.00 69.06 100 ASN A O 1
ATOM 837 N N . PHE A 1 101 ? 11.979 8.666 -12.139 1.00 65.38 101 PHE A N 1
ATOM 838 C CA . PHE A 1 101 ? 12.840 8.081 -11.123 1.00 65.38 101 PHE A CA 1
ATOM 839 C C . PHE A 1 101 ? 14.281 8.509 -11.379 1.00 65.38 101 PHE A C 1
ATOM 841 O O . PHE A 1 101 ? 14.963 7.966 -12.248 1.00 65.38 101 PHE A O 1
ATOM 848 N N . LYS A 1 102 ? 14.747 9.469 -10.584 1.00 64.06 102 LYS A N 1
ATOM 849 C CA . LYS A 1 102 ? 16.167 9.638 -10.264 1.00 64.06 102 LYS A CA 1
ATOM 850 C C . LYS A 1 102 ? 16.473 8.800 -9.017 1.00 64.06 102 LYS A C 1
ATOM 852 O O . LYS A 1 102 ? 15.547 8.381 -8.318 1.00 64.06 102 LYS A O 1
ATOM 857 N N . MET A 1 103 ? 17.746 8.501 -8.746 1.00 55.59 103 MET A N 1
ATOM 858 C CA . MET A 1 103 ? 18.108 7.748 -7.536 1.00 55.59 103 MET A CA 1
ATOM 859 C C . MET A 1 103 ? 17.482 8.396 -6.281 1.00 55.59 103 MET A C 1
ATOM 861 O O . MET A 1 103 ? 17.375 9.615 -6.222 1.00 55.59 103 MET A O 1
ATOM 865 N N . GLU A 1 104 ? 17.060 7.562 -5.320 1.00 62.69 104 GLU A N 1
ATOM 866 C CA . GLU A 1 104 ? 16.490 7.925 -3.998 1.00 62.69 104 GLU A CA 1
ATOM 867 C C . GLU A 1 104 ? 15.014 8.362 -3.940 1.00 62.69 104 GLU A C 1
ATOM 869 O O . GLU A 1 104 ? 14.476 8.541 -2.848 1.00 62.69 104 GLU A O 1
ATOM 874 N N . TYR A 1 105 ? 14.306 8.456 -5.069 1.00 74.00 105 TYR A N 1
ATOM 875 C CA . TYR A 1 105 ? 12.876 8.781 -5.043 1.00 74.00 105 TYR A CA 1
ATOM 876 C C . TYR A 1 105 ? 11.994 7.544 -4.815 1.00 74.00 105 TYR A C 1
ATOM 878 O O . TYR A 1 105 ? 12.299 6.444 -5.277 1.00 74.00 105 TYR A O 1
ATOM 886 N N . CYS A 1 106 ? 10.880 7.743 -4.107 1.00 81.00 106 CYS A N 1
ATOM 887 C CA . CYS A 1 106 ? 9.787 6.784 -3.956 1.00 81.00 106 CYS A CA 1
ATOM 888 C C . CYS A 1 106 ? 8.472 7.450 -4.361 1.00 81.00 106 CYS A C 1
ATOM 890 O O . CYS A 1 106 ? 8.318 8.670 -4.254 1.00 81.00 106 CYS A O 1
ATOM 892 N N . ILE A 1 107 ? 7.522 6.639 -4.804 1.00 82.62 107 ILE A N 1
ATOM 893 C CA . ILE A 1 107 ? 6.176 7.078 -5.147 1.00 82.62 107 ILE A CA 1
ATOM 894 C C . ILE A 1 107 ? 5.292 6.862 -3.933 1.00 82.62 107 ILE A C 1
ATOM 896 O O . ILE A 1 107 ? 5.278 5.769 -3.379 1.00 82.62 107 ILE A O 1
ATOM 900 N N . LYS A 1 108 ? 4.528 7.874 -3.532 1.00 87.00 108 LYS A N 1
ATOM 901 C CA . LYS A 1 108 ? 3.598 7.771 -2.405 1.00 87.00 108 LYS A CA 1
ATOM 902 C C . LYS A 1 108 ? 2.173 7.876 -2.920 1.00 87.00 108 LYS A C 1
ATOM 904 O O . LYS A 1 108 ? 1.833 8.848 -3.582 1.00 87.00 108 LYS A O 1
ATOM 909 N N . GLY A 1 109 ? 1.358 6.884 -2.596 1.00 87.06 109 GLY A N 1
ATOM 910 C CA . GLY A 1 109 ? -0.077 6.915 -2.813 1.00 87.06 109 GLY A CA 1
ATOM 911 C C . GLY A 1 109 ? -0.787 7.856 -1.843 1.00 87.06 109 GLY A C 1
ATOM 912 O O . GLY A 1 109 ? -0.179 8.609 -1.076 1.00 87.06 109 GLY A O 1
ATOM 913 N N . LYS A 1 110 ? -2.117 7.788 -1.859 1.00 91.00 110 LYS A N 1
ATOM 914 C CA . LYS A 1 110 ? -2.950 8.550 -0.929 1.00 91.00 110 LYS A CA 1
ATOM 915 C C . LYS A 1 110 ? -2.857 7.978 0.486 1.00 91.00 110 LYS A C 1
ATOM 917 O O . LYS A 1 110 ? -2.706 6.777 0.692 1.00 91.00 110 LYS A O 1
ATOM 922 N N . LYS A 1 111 ? -2.975 8.872 1.466 1.00 93.56 111 LYS A N 1
ATOM 923 C CA . LYS A 1 111 ? -3.107 8.529 2.884 1.00 93.56 111 LYS A CA 1
ATOM 924 C C . LYS A 1 111 ? -4.403 7.755 3.125 1.00 93.56 111 LYS A C 1
ATOM 926 O O . LYS A 1 111 ? -5.448 8.187 2.650 1.00 93.56 111 LYS A O 1
ATOM 931 N N . MET A 1 112 ? -4.330 6.680 3.908 1.00 93.69 112 MET A N 1
ATOM 932 C CA . MET A 1 112 ? -5.471 5.841 4.285 1.00 93.69 112 MET A CA 1
ATOM 933 C C . MET A 1 112 ? -5.481 5.639 5.806 1.00 93.69 112 MET A C 1
ATOM 935 O O . MET A 1 112 ? -4.564 5.026 6.352 1.00 93.69 112 MET A O 1
ATOM 939 N N . TYR A 1 113 ? -6.481 6.178 6.505 1.00 94.31 113 TYR A N 1
ATOM 940 C CA . TYR A 1 113 ? -6.564 6.092 7.969 1.00 94.31 113 TYR A CA 1
ATOM 941 C C . TYR A 1 113 ? -6.945 4.685 8.432 1.00 94.31 113 TYR A C 1
ATOM 943 O O . TYR A 1 113 ? -7.870 4.081 7.890 1.00 94.31 113 TYR A O 1
ATOM 951 N N . LEU A 1 114 ? -6.273 4.173 9.469 1.00 92.69 114 LEU A N 1
ATOM 952 C CA . LEU A 1 114 ? -6.555 2.839 10.004 1.00 92.69 114 LEU A CA 1
ATOM 953 C C . LEU A 1 114 ? -7.974 2.721 10.564 1.00 92.69 114 LEU A C 1
ATOM 955 O O . LEU A 1 114 ? -8.570 1.659 10.451 1.00 92.69 114 LEU A O 1
ATOM 959 N N . SER A 1 115 ? -8.539 3.801 11.109 1.00 91.94 115 SER A N 1
ATOM 960 C CA . SER A 1 115 ? -9.934 3.822 11.566 1.00 91.94 115 SER A CA 1
ATOM 961 C C . SER A 1 115 ? -10.930 3.524 10.444 1.00 91.94 115 SER A C 1
ATOM 963 O O . SER A 1 115 ? -11.953 2.899 10.690 1.00 91.94 115 SER A O 1
ATOM 965 N N . GLU A 1 116 ? -10.625 3.933 9.210 1.00 91.50 116 GLU A N 1
ATOM 966 C CA . GLU A 1 116 ? -11.448 3.631 8.041 1.00 91.50 116 GLU A CA 1
ATOM 967 C C . GLU A 1 116 ? -11.167 2.224 7.508 1.00 91.50 116 GLU A C 1
ATOM 969 O O . GLU A 1 116 ? -12.106 1.505 7.174 1.00 91.50 116 GLU A O 1
ATOM 974 N N . LEU A 1 117 ? -9.890 1.829 7.441 1.00 90.12 117 LEU A N 1
ATOM 975 C CA . LEU A 1 117 ? -9.482 0.537 6.883 1.00 90.12 117 LEU A CA 1
ATOM 976 C C . LEU A 1 117 ? -9.870 -0.652 7.752 1.00 90.12 117 LEU A C 1
ATOM 978 O O . LEU A 1 117 ? -10.164 -1.708 7.210 1.00 90.12 117 LEU A O 1
ATOM 982 N N . LEU A 1 118 ? -9.829 -0.500 9.074 1.00 88.75 118 LEU A N 1
ATOM 983 C CA . LEU A 1 118 ? -10.123 -1.576 10.018 1.00 88.75 118 LEU A CA 1
ATOM 984 C C . LEU A 1 118 ? -11.613 -1.683 10.359 1.00 88.75 118 LEU A C 1
ATOM 986 O O . LEU A 1 118 ? -12.017 -2.649 10.999 1.00 88.75 118 LEU A O 1
ATOM 990 N N . ASP A 1 119 ? -12.431 -0.718 9.938 1.00 87.69 119 ASP A N 1
ATOM 991 C CA . ASP A 1 119 ? -13.882 -0.819 10.056 1.00 87.69 119 ASP A CA 1
ATOM 992 C C . ASP A 1 119 ? -14.423 -1.726 8.944 1.00 87.69 119 ASP A C 1
ATOM 994 O O . ASP A 1 119 ? -14.440 -1.373 7.761 1.00 87.69 119 ASP A O 1
ATOM 998 N N . GLU A 1 120 ? -14.874 -2.915 9.341 1.00 84.69 120 GLU A N 1
ATOM 999 C CA . GLU A 1 120 ? -15.413 -3.951 8.456 1.00 84.69 120 GLU A CA 1
ATOM 1000 C C . GLU A 1 120 ? -16.552 -3.436 7.566 1.00 84.69 120 GLU A C 1
ATOM 1002 O O . GLU A 1 120 ? -16.693 -3.872 6.422 1.00 84.69 120 GLU A O 1
ATOM 1007 N N . LYS A 1 121 ? -17.325 -2.446 8.037 1.00 88.81 121 LYS A N 1
ATOM 1008 C CA . LYS A 1 121 ? -18.433 -1.854 7.271 1.00 88.81 121 LYS A CA 1
ATOM 1009 C C . LYS A 1 121 ? -17.962 -1.098 6.035 1.00 88.81 121 LYS A C 1
ATOM 1011 O O . LYS A 1 121 ? -18.748 -0.895 5.113 1.00 88.81 121 LYS A O 1
ATOM 1016 N N . ASN A 1 122 ? -16.698 -0.682 6.011 1.00 88.06 122 ASN A N 1
ATOM 1017 C CA . ASN A 1 122 ? -16.137 0.084 4.909 1.00 88.06 122 ASN A CA 1
ATOM 1018 C C . ASN A 1 122 ? -15.600 -0.802 3.783 1.00 88.06 122 ASN A C 1
ATOM 1020 O O . ASN A 1 122 ? -15.238 -0.264 2.743 1.00 88.06 122 ASN A O 1
ATOM 1024 N N . GLY A 1 123 ? -15.552 -2.131 3.940 1.00 86.88 123 GLY A N 1
ATOM 1025 C CA . GLY A 1 123 ? -15.257 -3.047 2.832 1.00 86.88 123 GLY A CA 1
ATOM 1026 C C . GLY A 1 123 ? -13.780 -3.172 2.444 1.00 86.88 123 GLY A C 1
ATOM 1027 O O . GLY A 1 123 ? -13.454 -3.683 1.369 1.00 86.88 123 GLY A O 1
ATOM 1028 N N . TRP A 1 124 ? -12.862 -2.699 3.287 1.00 87.81 124 TRP A N 1
ATOM 1029 C CA . TRP A 1 124 ? -11.420 -2.754 3.012 1.00 87.81 124 TRP A CA 1
ATOM 1030 C C . TRP A 1 124 ? -10.782 -4.082 3.400 1.00 87.81 124 TRP A C 1
ATOM 1032 O O . TRP A 1 124 ? -9.874 -4.545 2.715 1.00 87.81 124 TRP A O 1
ATOM 1042 N N . LEU A 1 125 ? -11.266 -4.703 4.474 1.00 84.38 125 LEU A N 1
ATOM 1043 C CA . LEU A 1 125 ? -10.815 -6.017 4.912 1.00 84.38 125 LEU A CA 1
ATOM 1044 C C . LEU A 1 125 ? -11.750 -7.071 4.343 1.00 84.38 125 LEU A C 1
ATOM 1046 O O . LEU A 1 125 ? -12.939 -7.076 4.649 1.00 84.38 125 LEU A O 1
ATOM 1050 N N . ASN A 1 126 ? -11.221 -7.987 3.540 1.00 72.69 126 ASN A N 1
ATOM 1051 C CA . ASN A 1 126 ? -11.963 -9.197 3.219 1.00 72.69 126 ASN A CA 1
ATOM 1052 C C . ASN A 1 126 ? -11.812 -10.180 4.384 1.00 72.69 126 ASN A C 1
ATOM 1054 O O . ASN A 1 126 ? -10.824 -10.909 4.447 1.00 72.69 126 ASN A O 1
ATOM 1058 N N . VAL A 1 127 ? -12.748 -10.153 5.334 1.00 62.66 127 VAL A N 1
ATOM 1059 C CA . VAL A 1 127 ? -12.791 -11.126 6.428 1.00 62.66 127 VAL A CA 1
ATOM 1060 C C . VAL A 1 127 ? -13.477 -12.378 5.897 1.00 62.66 127 VAL A C 1
ATOM 1062 O O . VAL A 1 127 ? -14.702 -12.453 5.810 1.00 62.66 127 VAL A O 1
ATOM 1065 N N . ARG A 1 128 ? -12.697 -13.396 5.527 1.00 55.19 128 ARG A N 1
ATOM 1066 C CA . ARG A 1 128 ? -13.276 -14.732 5.361 1.00 55.19 128 ARG A CA 1
ATOM 1067 C C . ARG A 1 128 ? -13.650 -15.237 6.752 1.00 55.19 128 ARG A C 1
ATOM 1069 O O . ARG A 1 128 ? -12.767 -15.505 7.563 1.00 55.19 128 ARG A O 1
ATOM 1076 N N . HIS A 1 129 ? -14.946 -15.368 7.032 1.00 40.66 129 HIS A N 1
ATOM 1077 C CA . HIS A 1 129 ? -15.413 -16.132 8.185 1.00 40.66 129 HIS A CA 1
ATOM 1078 C C . HIS A 1 129 ? -14.898 -17.568 8.046 1.00 40.66 129 HIS A C 1
ATOM 1080 O O . HIS A 1 129 ? -15.425 -18.353 7.259 1.00 40.66 129 HIS A O 1
ATOM 1086 N N . VAL A 1 130 ? -13.860 -17.917 8.802 1.00 36.97 130 VAL A N 1
ATOM 1087 C CA . VAL A 1 130 ? -13.528 -19.317 9.054 1.00 36.97 130 VAL A CA 1
ATOM 1088 C C . VAL A 1 130 ? -14.547 -19.791 10.082 1.00 36.97 130 VAL A C 1
ATOM 1090 O O . VAL A 1 130 ? -14.437 -19.498 11.269 1.00 36.97 130 VAL A O 1
ATOM 1093 N N . SER A 1 131 ? -15.618 -20.426 9.612 1.00 35.22 131 SER A N 1
ATOM 1094 C CA . SER A 1 131 ? -16.599 -21.071 10.476 1.00 35.22 131 SER A CA 1
ATOM 1095 C C . SER A 1 131 ? -16.018 -22.382 10.997 1.00 35.22 131 SER A C 1
ATOM 1097 O O . SER A 1 131 ? -16.273 -23.435 10.421 1.00 35.22 131 SER A O 1
ATOM 1099 N N . GLU A 1 132 ? -15.257 -22.334 12.084 1.00 37.38 132 GLU A N 1
ATOM 1100 C CA . GLU A 1 132 ? -15.028 -23.510 12.921 1.00 37.38 132 GLU A CA 1
ATOM 1101 C C . GLU A 1 132 ? -15.249 -23.126 14.386 1.00 37.38 132 GLU A C 1
ATOM 1103 O O . GLU A 1 132 ? -14.920 -22.028 14.831 1.00 37.38 132 GLU A O 1
ATOM 1108 N N . HIS A 1 133 ? -15.948 -24.005 15.098 1.00 37.88 133 HIS A N 1
ATOM 1109 C CA . HIS A 1 133 ? -16.355 -23.837 16.484 1.00 37.88 133 HIS A CA 1
ATOM 1110 C C . HIS A 1 133 ? -15.143 -23.600 17.392 1.00 37.88 133 HIS A C 1
ATOM 1112 O O . HIS A 1 133 ? -14.384 -24.532 17.638 1.00 37.88 133 HIS A O 1
ATOM 1118 N N . PHE A 1 134 ? -15.022 -22.402 17.964 1.00 33.19 134 PHE A N 1
ATOM 1119 C CA . PHE A 1 134 ? -14.020 -22.108 18.986 1.00 33.19 134 PHE A CA 1
ATOM 1120 C C . PHE A 1 134 ? -14.662 -21.494 20.233 1.00 33.19 134 PHE A C 1
ATOM 1122 O O . PHE A 1 134 ? -15.623 -20.724 20.168 1.00 33.19 134 PHE A O 1
ATOM 1129 N N . THR A 1 135 ? -14.169 -21.928 21.391 1.00 39.22 135 THR A N 1
ATOM 1130 C CA . THR A 1 135 ? -14.682 -21.585 22.723 1.00 39.22 135 THR A CA 1
ATOM 1131 C C . THR A 1 135 ? -14.086 -20.276 23.247 1.00 39.22 135 THR A C 1
ATOM 1133 O O . THR A 1 135 ? -13.011 -19.852 22.835 1.00 39.22 135 THR A O 1
ATOM 1136 N N . ASN A 1 136 ? -14.777 -19.651 24.209 1.00 33.97 136 ASN A N 1
ATOM 1137 C CA . ASN A 1 136 ? -14.552 -18.290 24.734 1.00 33.97 136 ASN A CA 1
ATOM 1138 C C . ASN A 1 136 ? -13.135 -17.940 25.257 1.00 33.97 136 ASN A C 1
ATOM 1140 O O . ASN A 1 136 ? -12.915 -16.798 25.654 1.00 33.97 136 ASN A O 1
ATOM 1144 N N . SER A 1 137 ? -12.166 -18.858 25.261 1.00 35.44 137 SER A N 1
ATOM 1145 C CA . SER A 1 137 ? -10.767 -18.579 25.618 1.00 35.44 137 SER A CA 1
ATOM 1146 C C . SER A 1 137 ? -9.870 -18.177 24.435 1.00 35.44 137 SER A C 1
ATOM 1148 O O . SER A 1 137 ? -8.729 -17.790 24.663 1.00 35.44 137 SER A O 1
ATOM 1150 N N . GLU A 1 138 ? -10.356 -18.226 23.188 1.00 37.12 138 GLU A N 1
ATOM 1151 C CA . GLU A 1 138 ? -9.557 -17.966 21.967 1.00 37.12 138 GLU A CA 1
ATOM 1152 C C . GLU A 1 138 ? -9.833 -16.603 21.304 1.00 37.12 138 GLU A C 1
ATOM 1154 O O . GLU A 1 138 ? -9.308 -16.292 20.235 1.00 37.12 138 GLU A O 1
ATOM 1159 N N . PHE A 1 139 ? -10.603 -15.733 21.962 1.00 34.59 139 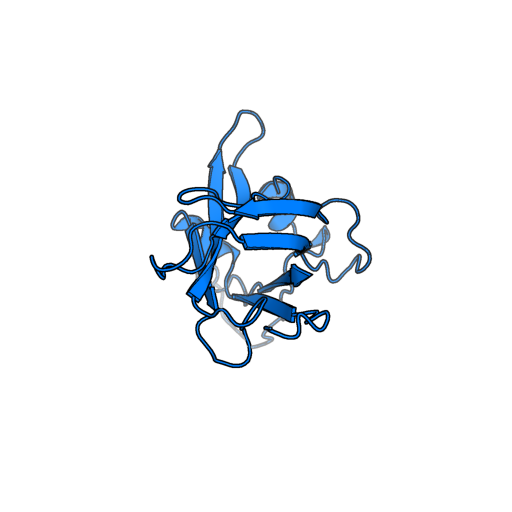PHE A N 1
ATOM 1160 C CA . PHE A 1 139 ? -11.086 -14.464 21.398 1.00 34.59 139 PHE A CA 1
ATOM 1161 C C . PHE A 1 139 ? -9.979 -13.436 21.071 1.00 34.59 139 PHE A C 1
ATOM 1163 O O . PHE A 1 139 ? -10.216 -12.484 20.335 1.00 34.59 139 PHE A O 1
ATOM 1170 N N . LEU A 1 140 ? -8.753 -13.627 21.573 1.00 33.56 140 LEU A N 1
ATOM 1171 C CA . LEU A 1 140 ? -7.595 -12.774 21.258 1.00 33.56 140 LEU A CA 1
ATOM 1172 C C . LEU A 1 140 ? -6.704 -13.337 20.132 1.00 33.56 140 LEU A C 1
ATOM 1174 O O . LEU A 1 140 ? -5.757 -12.672 19.717 1.00 33.56 140 LEU A O 1
ATOM 1178 N N . GLY A 1 141 ? -7.011 -14.535 19.618 1.00 33.41 141 GLY A N 1
ATOM 1179 C CA . GLY A 1 141 ? -6.279 -15.209 18.537 1.00 33.41 141 GLY A CA 1
ATOM 1180 C C . GLY A 1 141 ? -7.004 -15.238 17.185 1.00 33.41 141 GLY A C 1
ATOM 1181 O O . GLY A 1 141 ? -6.474 -15.797 16.226 1.00 33.41 141 GLY A O 1
ATOM 1182 N N . HIS A 1 142 ? -8.201 -14.654 17.081 1.00 35.50 142 HIS A N 1
ATOM 1183 C CA . HIS A 1 142 ? -9.072 -14.772 15.905 1.00 35.50 142 HIS A CA 1
ATOM 1184 C C . HIS A 1 142 ? -9.570 -13.421 15.378 1.00 35.50 142 HIS A C 1
ATOM 1186 O O . HIS A 1 142 ? -10.760 -13.209 15.165 1.00 35.50 142 HIS A O 1
ATOM 1192 N N . LEU A 1 143 ? -8.634 -12.522 15.060 1.00 36.50 143 LEU A N 1
ATOM 1193 C CA . LEU A 1 143 ? -8.860 -11.624 13.925 1.00 36.50 143 LEU A CA 1
ATOM 1194 C C . LEU A 1 143 ? -8.677 -12.468 12.661 1.00 36.50 143 LEU A C 1
ATOM 1196 O O . LEU A 1 143 ? -7.555 -12.682 12.200 1.00 36.50 143 LEU A O 1
ATOM 1200 N N . GLY A 1 144 ? -9.788 -13.027 12.175 1.00 34.66 144 GLY A N 1
ATOM 1201 C CA . GLY A 1 144 ? -9.856 -13.802 10.940 1.00 34.66 144 GLY A CA 1
ATOM 1202 C C . GLY A 1 144 ? -9.127 -13.091 9.800 1.00 34.66 144 GLY A C 1
ATOM 1203 O O . GLY A 1 144 ? -9.129 -11.860 9.712 1.00 34.66 144 GLY A O 1
ATOM 1204 N N . SER A 1 145 ? -8.463 -13.887 8.963 1.00 38.06 145 SER A N 1
ATOM 1205 C CA . SER A 1 145 ? -7.596 -13.471 7.859 1.00 38.06 145 SER A CA 1
ATOM 1206 C C . SER A 1 145 ? -8.146 -12.254 7.111 1.00 38.06 145 SER A C 1
ATOM 1208 O O . SER A 1 145 ? -9.011 -12.384 6.250 1.00 38.06 145 SER A O 1
ATOM 1210 N N . SER A 1 146 ? -7.655 -11.070 7.467 1.00 35.00 146 SER A N 1
ATOM 1211 C CA . SER A 1 146 ? -8.049 -9.816 6.837 1.00 35.00 146 SER A CA 1
ATOM 1212 C C . SER A 1 146 ? -7.076 -9.529 5.700 1.00 35.00 146 SER A C 1
ATOM 1214 O O . SER A 1 146 ? -5.882 -9.345 5.954 1.00 35.00 146 SER A O 1
ATOM 1216 N N . GLU A 1 147 ? -7.569 -9.552 4.462 1.00 44.12 147 GLU A N 1
ATOM 1217 C CA . GLU A 1 147 ? -6.786 -9.308 3.244 1.00 44.12 147 GLU A CA 1
ATOM 1218 C C . GLU A 1 147 ? -7.022 -7.877 2.738 1.00 44.12 147 GLU A C 1
ATOM 1220 O O . GLU A 1 147 ? -8.168 -7.500 2.491 1.00 44.12 147 GLU A O 1
ATOM 1225 N N . ILE A 1 148 ? -5.949 -7.105 2.525 1.00 36.94 148 ILE A N 1
ATOM 1226 C CA . ILE A 1 148 ? -5.977 -5.903 1.672 1.00 36.94 148 ILE A CA 1
ATOM 1227 C C . ILE A 1 148 ? -5.266 -6.237 0.368 1.00 36.94 148 ILE A C 1
ATOM 1229 O O . ILE A 1 148 ? -4.101 -6.642 0.385 1.00 36.94 148 ILE A O 1
ATOM 1233 N N . LYS A 1 149 ? -5.956 -6.034 -0.757 1.00 49.94 149 LYS A N 1
ATOM 1234 C CA . LYS A 1 149 ? -5.377 -6.167 -2.097 1.00 49.94 149 LYS A CA 1
ATOM 1235 C C . LYS A 1 149 ? -5.041 -4.794 -2.651 1.00 49.94 149 LYS A C 1
ATOM 1237 O O . LYS A 1 149 ? -5.828 -3.860 -2.518 1.00 49.94 149 LYS A O 1
ATOM 1242 N N . MET A 1 150 ? -3.884 -4.664 -3.280 1.00 48.28 150 MET A N 1
ATOM 1243 C CA . MET A 1 150 ? -3.491 -3.459 -4.003 1.00 48.28 150 MET A CA 1
ATOM 1244 C C . MET A 1 150 ? -2.952 -3.827 -5.372 1.00 48.28 150 MET A C 1
ATOM 1246 O O . MET A 1 150 ? -2.220 -4.805 -5.514 1.00 48.28 150 MET A O 1
ATOM 1250 N N . TRP A 1 151 ? -3.293 -2.995 -6.347 1.00 40.31 151 TRP A N 1
ATOM 1251 C CA . TRP A 1 151 ? -2.780 -3.067 -7.705 1.00 40.31 151 TRP A CA 1
ATOM 1252 C C . TRP A 1 151 ? -1.869 -1.865 -7.927 1.00 40.31 151 TRP A C 1
ATOM 1254 O O . TRP A 1 151 ? -2.250 -0.738 -7.599 1.00 40.31 151 TRP A O 1
ATOM 1264 N N . ALA A 1 152 ? -0.683 -2.098 -8.473 1.00 37.75 152 ALA A N 1
ATOM 1265 C CA . ALA A 1 152 ? 0.136 -1.071 -9.090 1.00 37.75 152 ALA A CA 1
ATOM 1266 C C . ALA A 1 152 ? 0.188 -1.370 -10.589 1.00 37.75 152 ALA A C 1
ATOM 1268 O O . ALA A 1 152 ? 0.787 -2.364 -10.990 1.00 37.75 152 ALA A O 1
ATOM 1269 N N . ILE A 1 153 ? -0.464 -0.545 -11.408 1.00 44.91 153 ILE A N 1
ATOM 1270 C CA . ILE A 1 153 ? -0.310 -0.631 -12.865 1.00 44.91 153 ILE A CA 1
ATOM 1271 C C . ILE A 1 153 ? 0.757 0.364 -13.282 1.00 44.91 153 ILE A C 1
ATOM 1273 O O . ILE A 1 153 ? 0.657 1.545 -12.940 1.00 44.91 153 ILE A O 1
ATOM 1277 N N . LEU A 1 154 ? 1.783 -0.116 -13.973 1.00 44.59 154 LEU A N 1
ATOM 1278 C CA . LEU A 1 154 ? 2.896 0.699 -14.429 1.00 44.59 154 LEU A CA 1
ATOM 1279 C C . LEU A 1 154 ? 2.936 0.735 -15.960 1.00 44.59 154 LEU A C 1
ATOM 1281 O O . LEU A 1 154 ? 2.860 -0.315 -16.598 1.00 44.59 154 LEU A O 1
ATOM 1285 N N . PHE A 1 155 ? 3.032 1.946 -16.518 1.00 42.88 155 PHE A N 1
ATOM 1286 C CA . PHE A 1 155 ? 3.039 2.239 -17.958 1.00 42.88 155 PHE A CA 1
ATOM 1287 C C . PHE A 1 155 ? 4.201 3.156 -18.349 1.00 42.88 155 PHE A C 1
ATOM 1289 O O . PHE A 1 155 ? 4.587 4.018 -17.518 1.00 42.88 155 PHE A O 1
#

pLDDT: mean 71.92, std 19.77, range [31.39, 95.69]

Secondary structure (DSSP, 8-state):
--------EEEEEEETTHHHHHTTSEEEEEE-STTS-BTTB--EEEEEEEEEETTEEEEEEEEEPPS-TT-S-EEEEEEEEE--SS-TT-TTT-EEEEEEE-TT-EEE---EEHHHHS-GGGT-SEE--------TT-TTS----EEEEEEEEE-

Radius of gyration: 17.49 Å; chains: 1; bounding box: 41×39×56 Å